Protein AF-A0AAE3X9B5-F1 (afdb_monomer_lite)

Foldseek 3Di:
DPPVLVVCCVVCVLVVLVCVLVVCVVVDDPDPDPLVVLVVVLSVLSVVLSVCPPHPLVVDLVSVVVSLCSQLVSVLVVVVVVVPPLSCLSNLQSLVVCLVPSVVVVPDDPVVSVVSVVVSVVVLCVVCVVVDPVCSVSNNPNVCVVVVVVVVVSCCSVVVVVVCVVPDDPPPPPDD

Secondary structure (DSSP, 8-state):
--HHHHHHHHHHHHHHHHHHHHHHHHHS----SHHHHHHHHHHHHHHHHHHTTTSTTTT-HHHHHHHHHHHHHHHHHHHHHT-SS-HHHHHHHHHHHHHHTGGGGGT--HHHHHHHHHHHHHHHHHHHHHH-GGGTTHHHHHHHHHHHHHHHHHHHHHHHHHHHHHHS-TTTTS--

Sequence (176 aa):
MPDSAIGVVKRYHGYVFAWATIYTFWFHPTVSTPGHLIGFIYMFLLLVQGSLFFTRAHLNRAWTTSLEVAVLVHGALVAYGQGKGLWPMFAFGFGAIFIATQMYGLGWPRWARWTAIAAFVALVTLVYSGRGWGKLNEVIRIPVIEYVLVFILAWLIAGGHWLWRRLRPAGAASAA

Structure (mmCIF, N/CA/C/O backbone):
data_AF-A0AAE3X9B5-F1
#
_entry.id   AF-A0AAE3X9B5-F1
#
loop_
_atom_site.group_PDB
_atom_site.id
_atom_site.type_symbol
_atom_site.label_atom_id
_atom_site.label_alt_id
_atom_site.label_comp_id
_atom_site.label_asym_id
_atom_site.label_entity_id
_atom_site.label_seq_id
_atom_site.pdbx_PDB_ins_code
_atom_site.Cartn_x
_atom_site.Cartn_y
_atom_site.Cartn_z
_atom_site.occupancy
_atom_site.B_iso_or_equiv
_atom_site.auth_seq_id
_atom_site.auth_comp_id
_atom_site.auth_asym_id
_atom_site.auth_atom_id
_atom_site.pdbx_PDB_model_num
ATOM 1 N N . MET A 1 1 ? -17.863 -15.486 9.512 1.00 53.50 1 MET A N 1
ATOM 2 C CA . MET A 1 1 ? -16.908 -15.956 10.544 1.00 53.50 1 MET A CA 1
ATOM 3 C C . MET A 1 1 ? -17.639 -16.003 11.874 1.00 53.50 1 MET A C 1
ATOM 5 O O . MET A 1 1 ? -18.481 -15.137 12.064 1.00 53.50 1 MET A O 1
ATOM 9 N N . PRO A 1 2 ? -17.367 -16.970 12.768 1.00 67.50 2 PRO A N 1
ATOM 10 C CA . PRO A 1 2 ? -17.961 -16.971 14.105 1.00 67.50 2 PRO A CA 1
ATOM 11 C C . PRO A 1 2 ? -17.607 -15.668 14.838 1.00 67.50 2 PRO A C 1
ATOM 13 O O . PRO A 1 2 ? -16.455 -15.238 14.749 1.00 67.50 2 PRO A O 1
ATOM 16 N N . ASP A 1 3 ? -18.544 -15.064 15.572 1.00 74.31 3 ASP A N 1
ATOM 17 C CA . ASP A 1 3 ? -18.351 -13.776 16.274 1.00 74.31 3 ASP A CA 1
ATOM 18 C C . ASP A 1 3 ? -17.107 -13.755 17.174 1.00 74.31 3 ASP A C 1
ATOM 20 O O . ASP A 1 3 ? -16.420 -12.742 17.316 1.00 74.31 3 ASP A O 1
ATOM 24 N N . SER A 1 4 ? -16.744 -14.920 17.708 1.00 77.31 4 SER A N 1
ATOM 25 C CA . SER A 1 4 ? -15.542 -15.122 18.508 1.00 77.31 4 SER A CA 1
ATOM 26 C C . SER A 1 4 ? -14.239 -14.896 17.731 1.00 77.31 4 SER A C 1
ATOM 28 O O . SER A 1 4 ? -13.302 -14.317 18.271 1.00 77.31 4 SER A O 1
ATOM 30 N N . ALA A 1 5 ? -14.163 -15.305 16.460 1.00 77.88 5 ALA A N 1
ATOM 31 C CA . ALA A 1 5 ? -12.974 -15.103 15.628 1.00 77.88 5 ALA A CA 1
ATOM 32 C C . ALA A 1 5 ? -12.787 -13.618 15.279 1.00 77.88 5 ALA A C 1
ATOM 34 O O . ALA A 1 5 ? -11.670 -13.105 15.318 1.00 77.88 5 ALA A O 1
ATOM 35 N N . ILE A 1 6 ? -13.888 -12.904 15.023 1.00 84.44 6 ILE A N 1
ATOM 36 C CA . ILE A 1 6 ? -13.873 -11.448 14.818 1.00 84.44 6 ILE A CA 1
ATOM 37 C C . ILE A 1 6 ? -13.398 -10.739 16.093 1.00 84.44 6 ILE A C 1
ATOM 39 O O . ILE A 1 6 ? -12.586 -9.817 16.017 1.00 84.44 6 ILE A O 1
ATOM 43 N N . GLY A 1 7 ? -13.859 -11.189 17.265 1.00 84.94 7 GLY A N 1
ATOM 44 C CA . GLY A 1 7 ? -13.401 -10.683 18.560 1.00 84.94 7 GLY A CA 1
ATOM 45 C C . GLY A 1 7 ? -11.892 -10.841 18.762 1.00 84.94 7 GLY A C 1
ATOM 46 O O . GLY A 1 7 ? -11.232 -9.890 19.181 1.00 84.94 7 GLY A O 1
ATOM 47 N N . VAL A 1 8 ? -11.328 -11.998 18.395 1.00 85.69 8 VAL A N 1
ATOM 48 C CA . VAL A 1 8 ? -9.874 -12.235 18.439 1.00 85.69 8 VAL A CA 1
ATOM 49 C C . VAL A 1 8 ? -9.139 -11.253 17.527 1.00 85.69 8 VAL A C 1
ATOM 51 O O . VAL A 1 8 ? -8.234 -10.566 17.988 1.00 85.69 8 VAL A O 1
ATOM 54 N N . VAL A 1 9 ? -9.548 -11.106 16.264 1.00 86.44 9 VAL A N 1
ATOM 55 C CA . VAL A 1 9 ? -8.882 -10.174 15.335 1.00 86.44 9 VAL A CA 1
ATOM 56 C C . VAL A 1 9 ? -8.930 -8.739 15.863 1.00 86.44 9 VAL A C 1
ATOM 58 O O . VAL A 1 9 ? -7.896 -8.080 15.961 1.00 86.44 9 VAL A O 1
ATOM 61 N N . LYS A 1 10 ? -10.105 -8.258 16.287 1.00 85.56 10 LYS A N 1
ATOM 62 C CA . LYS A 1 10 ? -10.250 -6.905 16.847 1.00 85.56 10 LYS A CA 1
ATOM 63 C C . LYS A 1 10 ? -9.359 -6.687 18.067 1.00 85.56 10 LYS A C 1
ATOM 65 O O . LYS A 1 10 ? -8.761 -5.624 18.184 1.00 85.56 10 LYS A O 1
ATOM 70 N N . ARG A 1 11 ? -9.236 -7.691 18.937 1.00 86.62 11 ARG A N 1
ATOM 71 C CA . ARG A 1 11 ? -8.430 -7.604 20.158 1.00 86.62 11 ARG A CA 1
ATOM 72 C C . ARG A 1 11 ? -6.928 -7.690 19.897 1.00 86.62 11 ARG A C 1
ATOM 74 O O . ARG A 1 11 ? -6.174 -7.023 20.595 1.00 86.62 11 ARG A O 1
ATOM 81 N N . TYR A 1 12 ? -6.499 -8.503 18.930 1.00 88.50 12 TYR A N 1
ATOM 82 C CA . TYR A 1 12 ? -5.089 -8.874 18.793 1.00 88.50 12 TYR A CA 1
ATOM 83 C C . TYR A 1 12 ? -4.355 -8.298 17.581 1.00 88.50 12 TYR A C 1
ATOM 85 O O . TYR A 1 12 ? -3.125 -8.275 17.607 1.00 88.50 12 TYR A O 1
ATOM 93 N N . HIS A 1 13 ? -5.049 -7.784 16.557 1.00 88.81 13 HIS A N 1
ATOM 94 C CA . HIS A 1 13 ? -4.382 -7.237 15.365 1.00 88.81 13 HIS A CA 1
ATOM 95 C C . HIS A 1 13 ? -3.358 -6.149 15.724 1.00 88.81 13 HIS A C 1
ATOM 97 O O . HIS A 1 13 ? -2.235 -6.182 15.229 1.00 88.81 13 HIS A O 1
ATOM 103 N N . GLY A 1 14 ? -3.709 -5.242 16.644 1.00 90.44 14 GLY A N 1
ATOM 104 C CA . GLY A 1 14 ? -2.828 -4.159 17.079 1.00 90.44 14 GLY A CA 1
ATOM 105 C C . GLY A 1 14 ? -1.505 -4.660 17.661 1.00 90.44 14 GLY A C 1
ATOM 106 O O . GLY A 1 14 ? -0.461 -4.114 17.328 1.00 90.44 14 GLY A O 1
ATOM 107 N N . TYR A 1 15 ? -1.518 -5.741 18.451 1.00 91.69 15 TYR A N 1
ATOM 108 C CA . TYR A 1 15 ? -0.289 -6.324 19.003 1.00 91.69 15 TYR A CA 1
ATOM 109 C C . TYR A 1 15 ? 0.596 -6.944 17.918 1.00 91.69 15 TYR A C 1
ATOM 111 O O . TYR A 1 15 ? 1.810 -6.763 17.951 1.00 91.69 15 TYR A O 1
ATOM 119 N N . VAL A 1 16 ? -0.002 -7.640 16.944 1.00 90.38 16 VAL A N 1
ATOM 120 C CA . VAL A 1 16 ? 0.739 -8.249 15.826 1.00 90.38 16 VAL A CA 1
ATOM 121 C C . VAL A 1 16 ? 1.406 -7.171 14.973 1.00 90.38 16 VAL A C 1
ATOM 123 O O . VAL A 1 16 ? 2.595 -7.274 14.681 1.00 90.38 16 VAL A O 1
ATOM 126 N N . PHE A 1 17 ? 0.671 -6.114 14.618 1.00 91.94 17 PHE A N 1
ATOM 127 C CA . PHE A 1 17 ? 1.225 -5.011 13.833 1.00 91.94 17 PHE A CA 1
ATOM 128 C C . PHE A 1 17 ? 2.258 -4.201 14.620 1.00 91.94 17 PHE A C 1
ATOM 130 O O . PHE A 1 17 ? 3.312 -3.899 14.074 1.00 91.94 17 PHE A O 1
ATOM 137 N N . ALA A 1 18 ? 2.025 -3.918 15.906 1.00 94.31 18 ALA A N 1
ATOM 138 C CA . ALA A 1 18 ? 3.005 -3.231 16.746 1.00 94.31 18 ALA A CA 1
ATOM 139 C C . ALA A 1 18 ? 4.318 -4.020 16.842 1.00 94.31 18 ALA A C 1
ATOM 141 O O . ALA A 1 18 ? 5.387 -3.451 16.632 1.00 94.31 18 ALA A O 1
ATOM 142 N N . TRP A 1 19 ? 4.246 -5.334 17.085 1.00 95.38 19 TRP A N 1
ATOM 143 C CA . TRP A 1 19 ? 5.423 -6.200 17.062 1.00 95.38 19 TRP A CA 1
ATOM 144 C C . TRP A 1 19 ? 6.126 -6.154 15.703 1.00 95.38 19 TRP A C 1
ATOM 146 O O . TRP A 1 19 ? 7.326 -5.900 15.663 1.00 95.38 19 TRP A O 1
ATOM 156 N N . ALA A 1 20 ? 5.398 -6.339 14.597 1.00 93.81 20 ALA A N 1
ATOM 157 C CA . ALA A 1 20 ? 5.986 -6.363 13.260 1.00 93.81 20 ALA A CA 1
ATOM 158 C C . ALA A 1 20 ? 6.679 -5.035 12.913 1.00 93.81 20 ALA A C 1
ATOM 160 O O . ALA A 1 20 ? 7.805 -5.038 12.414 1.00 93.81 20 ALA A O 1
ATOM 161 N N . THR A 1 21 ? 6.045 -3.898 13.211 1.00 95.19 21 THR A N 1
ATOM 162 C CA . THR A 1 21 ? 6.601 -2.567 12.941 1.00 95.19 21 THR A CA 1
ATOM 163 C C . THR A 1 21 ? 7.813 -2.272 13.827 1.00 95.19 21 THR A C 1
ATOM 165 O O . THR A 1 21 ? 8.837 -1.824 13.314 1.00 95.19 21 THR A O 1
ATOM 168 N N . ILE A 1 22 ? 7.749 -2.561 15.132 1.00 96.00 22 ILE A N 1
ATOM 169 C CA . ILE A 1 22 ? 8.874 -2.337 16.059 1.00 96.00 22 ILE A CA 1
ATOM 170 C C . ILE A 1 22 ? 10.045 -3.257 15.720 1.00 96.00 22 ILE A C 1
ATOM 172 O O . ILE A 1 22 ? 11.180 -2.794 15.641 1.00 96.00 22 ILE A O 1
ATOM 176 N N . TYR A 1 23 ? 9.778 -4.544 15.483 1.00 95.50 23 TYR A N 1
ATOM 177 C CA . TYR A 1 23 ? 10.801 -5.501 15.079 1.00 95.50 23 TYR A CA 1
ATOM 178 C C . TYR A 1 23 ? 11.463 -5.053 13.779 1.00 95.50 23 TYR A C 1
ATOM 180 O O . TYR A 1 23 ? 12.688 -5.028 13.710 1.00 95.50 23 TYR A O 1
ATOM 188 N N . THR A 1 24 ? 10.667 -4.614 12.796 1.00 93.88 24 THR A N 1
ATOM 189 C CA . THR A 1 24 ? 11.187 -4.079 11.533 1.00 93.88 24 THR A CA 1
ATOM 190 C C . THR A 1 24 ? 12.089 -2.885 11.750 1.00 93.88 24 THR A C 1
ATOM 192 O O . THR A 1 24 ? 13.208 -2.887 11.259 1.00 93.88 24 THR A O 1
ATOM 195 N N . PHE A 1 25 ? 11.655 -1.905 12.536 1.00 93.50 25 PHE A N 1
ATOM 196 C CA . PHE A 1 25 ? 12.484 -0.752 12.861 1.00 93.50 25 PHE A CA 1
ATOM 197 C C . PHE A 1 25 ? 13.800 -1.152 13.550 1.00 93.50 25 PHE A C 1
ATOM 199 O O . PHE A 1 25 ? 14.853 -0.636 13.191 1.00 93.50 25 PHE A O 1
ATOM 206 N N . TRP A 1 26 ? 13.749 -2.087 14.503 1.00 93.44 26 TRP A N 1
ATOM 207 C CA . TRP A 1 26 ? 14.923 -2.539 15.251 1.00 93.44 26 TRP A CA 1
ATOM 208 C C . TRP A 1 26 ? 15.916 -3.342 14.400 1.00 93.44 26 TRP A C 1
ATOM 210 O O . TRP A 1 26 ? 17.120 -3.135 14.526 1.00 93.44 26 TRP A O 1
ATOM 220 N N . PHE A 1 27 ? 15.441 -4.257 13.544 1.00 89.69 27 PHE A N 1
ATOM 221 C CA . PHE A 1 27 ? 16.336 -5.106 12.748 1.00 89.69 27 PHE A CA 1
ATOM 222 C C . PHE A 1 27 ? 16.910 -4.377 11.525 1.00 89.69 27 PHE A C 1
ATOM 224 O O . PHE A 1 27 ? 17.925 -4.815 10.978 1.00 89.69 27 PHE A O 1
ATOM 231 N N . HIS A 1 28 ? 16.258 -3.309 11.048 1.00 88.31 28 HIS A N 1
ATOM 232 C CA . HIS A 1 28 ? 16.641 -2.679 9.790 1.00 88.31 28 HIS A CA 1
ATOM 233 C C . HIS A 1 28 ? 17.926 -1.851 9.936 1.00 88.31 28 HIS A C 1
ATOM 235 O O . HIS A 1 28 ? 17.990 -0.953 10.779 1.00 88.31 28 HIS A O 1
ATOM 241 N N . PRO A 1 29 ? 18.949 -2.086 9.097 1.00 85.81 29 PRO A N 1
ATOM 242 C CA . PRO A 1 29 ? 20.197 -1.346 9.194 1.00 85.81 29 PRO A CA 1
ATOM 243 C C . PRO A 1 29 ? 19.998 0.124 8.794 1.00 85.81 29 PRO A C 1
ATOM 245 O O . PRO A 1 29 ? 19.372 0.446 7.782 1.00 85.81 29 PRO A O 1
ATOM 248 N N . THR A 1 30 ? 20.579 1.040 9.567 1.00 87.56 30 THR A N 1
ATOM 249 C CA . THR A 1 30 ? 20.532 2.488 9.316 1.00 87.56 30 THR A CA 1
ATOM 250 C C . THR A 1 30 ? 21.594 2.903 8.293 1.00 87.56 30 THR A C 1
ATOM 252 O O . THR A 1 30 ? 22.592 3.538 8.634 1.00 87.56 30 THR A O 1
ATOM 255 N N . VAL A 1 31 ? 21.404 2.518 7.027 1.00 86.94 31 VAL A N 1
ATOM 256 C CA . VAL A 1 31 ? 22.304 2.892 5.921 1.00 86.94 31 VAL A CA 1
ATOM 257 C C . VAL A 1 31 ? 21.767 4.127 5.199 1.00 86.94 31 VAL A C 1
ATOM 259 O O . VAL A 1 31 ? 20.590 4.189 4.851 1.00 86.94 31 VAL A O 1
ATOM 262 N N . SER A 1 32 ? 22.630 5.107 4.920 1.00 87.12 32 SER A N 1
ATOM 263 C CA . SER A 1 32 ? 22.248 6.352 4.237 1.00 87.12 32 SER A CA 1
ATOM 264 C C . SER A 1 32 ? 22.097 6.155 2.721 1.00 87.12 32 SER A C 1
ATOM 266 O O . SER A 1 32 ? 22.947 6.548 1.927 1.00 87.12 32 SER A O 1
ATOM 268 N N . THR A 1 33 ? 21.009 5.502 2.303 1.00 88.06 33 THR A N 1
ATOM 269 C CA . THR A 1 33 ? 20.593 5.430 0.890 1.00 88.06 33 THR A CA 1
ATOM 270 C C . THR A 1 33 ? 19.185 6.007 0.725 1.00 88.06 33 THR A C 1
ATOM 272 O O . THR A 1 33 ? 18.396 5.937 1.670 1.00 88.06 33 THR A O 1
ATOM 275 N N . PRO A 1 34 ? 18.805 6.506 -0.467 1.00 86.44 34 PRO A N 1
ATOM 276 C CA . PRO A 1 34 ? 17.459 7.039 -0.696 1.00 86.44 34 PRO A CA 1
ATOM 277 C C . PRO A 1 34 ? 16.333 6.043 -0.369 1.00 86.44 34 PRO A C 1
ATOM 279 O O . PRO A 1 34 ? 15.324 6.418 0.224 1.00 86.44 34 PRO A O 1
ATOM 282 N N . GLY A 1 35 ? 16.524 4.759 -0.699 1.00 86.50 35 GLY A N 1
ATOM 283 C CA . GLY A 1 35 ? 15.551 3.705 -0.398 1.00 86.50 35 GLY A CA 1
ATOM 284 C C . GLY A 1 35 ? 15.376 3.467 1.104 1.00 86.50 35 GLY A C 1
ATOM 285 O O . GLY A 1 35 ? 14.245 3.341 1.571 1.00 86.50 35 GLY A O 1
ATOM 286 N N . HIS A 1 36 ? 16.477 3.477 1.865 1.00 89.56 36 HIS A N 1
ATOM 287 C CA . HIS A 1 36 ? 16.425 3.367 3.324 1.00 89.56 36 HIS A CA 1
ATOM 288 C C . HIS A 1 36 ? 15.802 4.619 3.949 1.00 89.56 36 HIS A C 1
ATOM 290 O O . HIS A 1 36 ? 14.948 4.480 4.813 1.00 89.56 36 HIS A O 1
ATOM 296 N N . LEU A 1 37 ? 16.135 5.829 3.482 1.00 91.06 37 LEU A N 1
ATOM 297 C CA . LEU A 1 37 ? 15.545 7.071 3.995 1.00 91.06 37 LEU A CA 1
ATOM 298 C C . LEU A 1 37 ? 14.014 7.078 3.855 1.00 91.06 37 LEU A C 1
ATOM 300 O O . LEU A 1 37 ? 13.305 7.322 4.829 1.00 91.06 37 LEU A O 1
ATOM 304 N N . ILE A 1 38 ? 13.499 6.755 2.664 1.00 91.50 38 ILE A N 1
ATOM 305 C CA . ILE A 1 38 ? 12.050 6.653 2.428 1.00 91.50 38 ILE A CA 1
ATOM 306 C C . ILE A 1 38 ? 11.444 5.508 3.248 1.00 91.50 38 ILE A C 1
ATOM 308 O O . ILE A 1 38 ? 10.338 5.647 3.764 1.00 91.50 38 ILE A O 1
ATOM 312 N N . GLY A 1 39 ? 12.178 4.405 3.416 1.00 92.62 39 GLY A N 1
ATOM 313 C CA . GLY A 1 39 ? 11.786 3.302 4.294 1.00 92.62 39 GLY A CA 1
ATOM 314 C C . GLY A 1 39 ? 11.617 3.738 5.743 1.00 92.62 39 GLY A C 1
ATOM 315 O O . GLY A 1 39 ? 10.581 3.471 6.336 1.00 92.62 39 GLY A O 1
ATOM 316 N N . PHE A 1 40 ? 12.577 4.479 6.297 1.00 93.38 40 PHE A N 1
ATOM 317 C CA . PHE A 1 40 ? 12.486 5.022 7.650 1.00 93.38 40 PHE A CA 1
ATOM 318 C C . PHE A 1 40 ? 11.316 5.994 7.793 1.00 93.38 40 PHE A C 1
ATOM 320 O O . PHE A 1 40 ? 10.557 5.877 8.750 1.00 93.38 40 PHE A O 1
ATOM 327 N N . ILE A 1 41 ? 11.107 6.891 6.823 1.00 93.62 41 ILE A N 1
ATOM 328 C CA . ILE A 1 41 ? 9.923 7.763 6.807 1.00 93.62 41 ILE A CA 1
ATOM 329 C C . ILE A 1 41 ? 8.644 6.916 6.852 1.00 93.62 41 ILE A C 1
ATOM 331 O O . ILE A 1 41 ? 7.791 7.151 7.705 1.00 93.62 41 ILE A O 1
ATOM 335 N N . TYR A 1 42 ? 8.526 5.895 6.001 1.00 94.88 42 TYR A N 1
ATOM 336 C CA . TYR A 1 42 ? 7.375 4.992 5.997 1.00 94.88 42 TYR A CA 1
ATOM 337 C C . TYR A 1 42 ? 7.198 4.257 7.337 1.00 94.88 42 TYR A C 1
ATOM 339 O O . TYR A 1 42 ? 6.088 4.203 7.863 1.00 94.88 42 TYR A O 1
ATOM 347 N N . MET A 1 43 ? 8.284 3.777 7.945 1.00 95.31 43 MET A N 1
ATOM 348 C CA . MET A 1 43 ? 8.259 3.146 9.266 1.00 95.31 43 MET A CA 1
ATOM 349 C C . MET A 1 43 ? 7.758 4.097 10.355 1.00 95.31 43 MET A C 1
ATOM 351 O O . MET A 1 43 ? 6.927 3.699 11.170 1.00 95.31 43 MET A O 1
ATOM 355 N N . PHE A 1 44 ? 8.191 5.361 10.359 1.00 95.31 44 PHE A N 1
ATOM 356 C CA . PHE A 1 44 ? 7.676 6.357 11.301 1.00 95.31 44 PHE A CA 1
ATOM 357 C C . PHE A 1 44 ? 6.193 6.652 11.070 1.00 95.31 44 PHE A C 1
ATOM 359 O O . PHE A 1 44 ? 5.441 6.747 12.037 1.00 95.31 44 PHE A O 1
ATOM 366 N N . LEU A 1 45 ? 5.741 6.728 9.816 1.00 96.50 45 LEU A N 1
ATOM 367 C CA . LEU A 1 45 ? 4.319 6.890 9.504 1.00 96.50 45 LEU A CA 1
ATOM 368 C C . LEU A 1 45 ? 3.484 5.691 9.993 1.00 96.50 45 LEU A C 1
ATOM 370 O O . LEU A 1 45 ? 2.393 5.886 10.526 1.00 96.50 45 LEU A O 1
ATOM 374 N N . LEU A 1 46 ? 4.003 4.461 9.889 1.00 96.50 46 LEU A N 1
ATOM 375 C CA . LEU A 1 46 ? 3.361 3.266 10.451 1.00 96.50 46 LEU A CA 1
ATOM 376 C C . LEU A 1 46 ? 3.344 3.270 11.985 1.00 96.50 46 LEU A C 1
ATOM 378 O O . LEU A 1 46 ? 2.335 2.898 12.580 1.00 96.50 46 LEU A O 1
ATOM 382 N N . LEU A 1 47 ? 4.419 3.724 12.637 1.00 96.69 47 LEU A N 1
ATOM 383 C CA . LEU A 1 47 ? 4.451 3.901 14.093 1.00 96.69 47 LEU A CA 1
ATOM 384 C C . LEU A 1 47 ? 3.435 4.957 14.550 1.00 96.69 47 LEU A C 1
ATOM 386 O O . LEU A 1 47 ? 2.740 4.743 15.541 1.00 96.69 47 LEU A O 1
ATOM 390 N N . VAL A 1 48 ? 3.288 6.053 13.799 1.00 96.50 48 VAL A N 1
ATOM 391 C CA . VAL A 1 48 ? 2.235 7.057 14.021 1.00 96.50 48 VAL A CA 1
ATOM 392 C C . VAL A 1 48 ? 0.853 6.436 13.829 1.00 96.50 48 VAL A C 1
ATOM 394 O O . VAL A 1 48 ? -0.019 6.605 14.674 1.00 96.50 48 VAL A O 1
ATOM 397 N N . GLN A 1 49 ? 0.633 5.650 12.775 1.00 96.38 49 GLN A N 1
ATOM 398 C CA . GLN A 1 49 ? -0.640 4.949 12.598 1.00 96.38 49 GLN A CA 1
ATOM 399 C C . GLN A 1 49 ? -0.943 4.000 13.763 1.00 96.38 49 GLN A C 1
ATOM 401 O O . GLN A 1 49 ? -2.087 3.921 14.217 1.00 96.38 49 GLN A O 1
ATOM 406 N N . GLY A 1 50 ? 0.085 3.314 14.265 1.00 94.50 50 GLY A N 1
ATOM 407 C CA . GLY A 1 50 ? 0.007 2.461 15.441 1.00 94.50 50 GLY A CA 1
ATOM 408 C C . GLY A 1 50 ? -0.308 3.228 16.724 1.00 94.50 50 GLY A C 1
ATOM 409 O O . GLY A 1 50 ? -1.072 2.710 17.528 1.00 94.50 50 GLY A O 1
ATOM 410 N N . SER A 1 51 ? 0.206 4.451 16.909 1.00 94.69 51 SER A N 1
ATOM 411 C CA . SER A 1 51 ? -0.046 5.288 18.097 1.00 94.69 51 SER A CA 1
ATOM 412 C C . SER A 1 51 ? -1.388 6.023 18.058 1.00 94.69 51 SER A C 1
ATOM 414 O O . SER A 1 51 ? -1.936 6.368 19.102 1.00 94.69 51 SER A O 1
ATOM 416 N N . LEU A 1 52 ? -1.961 6.204 16.867 1.00 94.81 52 LEU A N 1
ATOM 417 C CA . LEU A 1 52 ? -3.278 6.806 16.657 1.00 94.81 52 LEU A CA 1
ATOM 418 C C . LEU A 1 52 ? -4.446 5.836 16.902 1.00 94.81 52 LEU A C 1
ATOM 420 O O . LEU A 1 52 ? -5.598 6.208 16.662 1.00 94.81 52 LEU A O 1
ATOM 424 N N . PHE A 1 53 ? -4.193 4.606 17.355 1.00 90.00 53 PHE A N 1
ATOM 425 C CA . PHE A 1 53 ? -5.238 3.624 17.646 1.00 90.00 53 PHE A CA 1
ATOM 426 C C . PHE A 1 53 ? -6.357 4.210 18.534 1.00 90.00 53 PHE A C 1
ATOM 428 O O . PHE A 1 53 ? -6.125 5.045 19.403 1.00 90.00 53 PHE A O 1
ATOM 435 N N . PHE A 1 54 ? -7.603 3.812 18.258 1.00 90.00 54 PHE A N 1
ATOM 436 C CA . PHE A 1 54 ? -8.833 4.366 18.859 1.00 90.00 54 PHE A CA 1
ATOM 437 C C . PHE A 1 54 ? -9.146 5.844 18.562 1.00 90.00 54 PHE A C 1
ATOM 439 O O . PHE A 1 54 ? -10.120 6.379 19.092 1.00 90.00 54 PHE A O 1
ATOM 446 N N . THR A 1 55 ? -8.412 6.501 17.662 1.00 95.12 55 THR A N 1
ATOM 447 C CA . THR A 1 55 ? -8.765 7.842 17.172 1.00 95.12 55 THR A CA 1
ATOM 448 C C . THR A 1 55 ? -9.470 7.787 15.814 1.00 95.12 55 THR A C 1
ATOM 450 O O . THR A 1 55 ? -9.370 6.816 15.062 1.00 95.12 55 THR A O 1
ATOM 453 N N . ARG A 1 56 ? -10.151 8.879 15.441 1.00 94.31 56 ARG A N 1
ATOM 454 C CA . ARG A 1 56 ? -10.715 9.041 14.087 1.00 94.31 56 ARG A CA 1
ATOM 455 C C . ARG A 1 56 ? -9.635 9.097 13.003 1.00 94.31 56 ARG A C 1
ATOM 457 O O . ARG A 1 56 ? -9.917 8.745 11.862 1.00 94.31 56 ARG A O 1
ATOM 464 N N . ALA A 1 57 ? -8.421 9.533 13.351 1.00 93.62 57 ALA A N 1
ATOM 465 C CA . ALA A 1 57 ? -7.305 9.604 12.415 1.00 93.62 57 ALA A CA 1
ATOM 466 C C . ALA A 1 57 ? -6.874 8.204 11.950 1.00 93.62 57 ALA A C 1
ATOM 468 O O . ALA A 1 57 ? -6.638 8.011 10.762 1.00 93.62 57 ALA A O 1
ATOM 469 N N . HIS A 1 58 ? -6.898 7.205 12.838 1.00 94.88 58 HIS A N 1
ATOM 470 C CA . HIS A 1 58 ? -6.551 5.819 12.500 1.00 94.88 58 HIS A CA 1
ATOM 471 C C . HIS A 1 58 ? -7.472 5.183 11.451 1.00 94.88 58 HIS A C 1
ATOM 473 O O . HIS A 1 58 ? -7.053 4.293 10.716 1.00 94.88 58 HIS A O 1
ATOM 479 N N . LEU A 1 59 ? -8.716 5.660 11.362 1.00 92.75 59 LEU A N 1
ATOM 480 C CA . LEU A 1 59 ? -9.723 5.207 10.398 1.00 92.75 59 LEU A CA 1
ATOM 481 C C . LEU A 1 59 ? -9.877 6.163 9.205 1.00 92.75 59 LEU A C 1
ATOM 483 O O . LEU A 1 59 ? -10.756 5.975 8.362 1.00 92.75 59 LEU A O 1
ATOM 487 N N . ASN A 1 60 ? -9.077 7.229 9.139 1.00 94.56 60 ASN A N 1
ATOM 488 C CA . ASN A 1 60 ? -9.185 8.201 8.066 1.00 94.56 60 ASN A CA 1
ATOM 489 C C . ASN A 1 60 ? -8.696 7.580 6.751 1.00 94.56 60 ASN A C 1
ATOM 491 O O . ASN A 1 60 ? -7.510 7.324 6.587 1.00 94.56 60 ASN A O 1
ATOM 495 N N . ARG A 1 61 ? -9.610 7.408 5.790 1.00 92.88 61 ARG A N 1
ATOM 496 C CA . ARG A 1 61 ? -9.320 6.790 4.484 1.00 92.88 61 ARG A CA 1
ATOM 497 C C . ARG A 1 61 ? -8.167 7.429 3.708 1.00 92.88 61 ARG A C 1
ATOM 499 O O . ARG A 1 61 ? -7.428 6.721 3.044 1.00 92.88 61 ARG A O 1
ATOM 506 N N . ALA A 1 62 ? -8.009 8.753 3.761 1.00 92.31 62 ALA A N 1
ATOM 507 C CA . ALA A 1 62 ? -6.935 9.417 3.026 1.00 92.31 62 ALA A CA 1
ATOM 508 C C . ALA A 1 62 ? -5.579 9.104 3.669 1.00 92.31 62 ALA A C 1
ATOM 510 O O . ALA A 1 62 ? -4.611 8.815 2.969 1.00 92.31 62 ALA A O 1
ATOM 511 N N . TRP A 1 63 ? -5.532 9.102 5.002 1.00 94.56 63 TRP A N 1
ATOM 512 C CA . TRP A 1 63 ? -4.361 8.701 5.772 1.00 94.56 63 TRP A CA 1
ATOM 513 C C . TRP A 1 63 ? -4.015 7.224 5.562 1.00 94.56 63 TRP A C 1
ATOM 515 O O . TRP A 1 63 ? -2.901 6.922 5.142 1.00 94.56 63 TRP A O 1
ATOM 525 N N . THR A 1 64 ? -4.967 6.307 5.762 1.00 94.38 64 THR A N 1
ATOM 526 C CA . THR A 1 64 ? -4.722 4.866 5.602 1.00 94.38 64 THR A CA 1
ATOM 527 C C . THR A 1 64 ? -4.297 4.530 4.180 1.00 94.38 64 THR A C 1
ATOM 529 O O . THR A 1 64 ? -3.311 3.825 4.001 1.00 94.38 64 THR A O 1
ATOM 532 N N . THR A 1 65 ? -4.945 5.106 3.164 1.00 93.69 65 THR A N 1
ATOM 533 C CA . THR A 1 65 ? -4.541 4.867 1.776 1.00 93.69 65 THR A CA 1
ATOM 534 C C . THR A 1 65 ? -3.179 5.468 1.441 1.00 93.69 65 THR A C 1
ATOM 536 O O . THR A 1 65 ? -2.431 4.888 0.659 1.00 93.69 65 THR A O 1
ATOM 539 N N . SER A 1 66 ? -2.796 6.589 2.057 1.00 93.75 66 SER A N 1
ATOM 540 C CA . SER A 1 66 ? -1.439 7.122 1.885 1.00 93.75 66 SER A CA 1
ATOM 541 C C . SER A 1 66 ? -0.383 6.136 2.396 1.00 93.75 66 SER A C 1
ATOM 543 O O . SER A 1 66 ? 0.624 5.925 1.723 1.00 93.75 66 SER A O 1
ATOM 545 N N . LEU A 1 67 ? -0.628 5.481 3.536 1.00 94.94 67 LEU A N 1
ATOM 546 C CA . LEU A 1 67 ? 0.251 4.429 4.064 1.00 94.94 67 LEU A CA 1
ATOM 547 C C . LEU A 1 67 ? 0.268 3.197 3.152 1.00 94.94 67 LEU A C 1
ATOM 549 O O . LEU A 1 67 ? 1.334 2.677 2.834 1.00 94.94 67 LEU A O 1
ATOM 553 N N . GLU A 1 68 ? -0.907 2.766 2.695 1.00 93.94 68 GLU A N 1
ATOM 554 C CA . GLU A 1 68 ? -1.069 1.631 1.782 1.00 93.94 68 GLU A CA 1
ATOM 555 C C . GLU A 1 68 ? -0.341 1.831 0.447 1.00 93.94 68 GLU A C 1
ATOM 557 O O . GLU A 1 68 ? 0.178 0.872 -0.113 1.00 93.94 68 GLU A O 1
ATOM 562 N N . VAL A 1 69 ? -0.275 3.063 -0.065 1.00 93.62 69 VAL A N 1
ATOM 563 C CA . VAL A 1 69 ? 0.430 3.387 -1.315 1.00 93.62 69 VAL A CA 1
ATOM 564 C C . VAL A 1 69 ? 1.921 3.654 -1.076 1.00 93.62 69 VAL A C 1
ATOM 566 O O . VAL A 1 69 ? 2.742 3.374 -1.950 1.00 93.62 69 VAL A O 1
ATOM 569 N N . ALA A 1 70 ? 2.319 4.139 0.104 1.00 95.00 70 ALA A N 1
ATOM 570 C CA . ALA A 1 70 ? 3.723 4.416 0.417 1.00 95.00 70 ALA A CA 1
ATOM 571 C C . ALA A 1 70 ? 4.619 3.168 0.309 1.00 95.00 70 ALA A C 1
ATOM 573 O O . ALA A 1 70 ? 5.760 3.275 -0.150 1.00 95.00 70 ALA A O 1
ATOM 574 N N . VAL A 1 71 ? 4.103 1.977 0.644 1.00 93.44 71 VAL A N 1
ATOM 575 C CA . VAL A 1 71 ? 4.849 0.712 0.501 1.00 93.44 71 VAL A CA 1
ATOM 576 C C . VAL A 1 71 ? 5.203 0.397 -0.955 1.00 93.44 71 VAL A C 1
ATOM 578 O O . VAL A 1 71 ? 6.291 -0.115 -1.218 1.00 93.44 71 VAL A O 1
ATOM 581 N N . LEU A 1 72 ? 4.336 0.761 -1.909 1.00 94.25 72 LEU A N 1
ATOM 582 C CA . LEU A 1 72 ? 4.596 0.611 -3.342 1.00 94.25 72 LEU A CA 1
ATOM 583 C C . LEU A 1 72 ? 5.827 1.429 -3.727 1.00 94.25 72 LEU A C 1
ATOM 585 O O . LEU A 1 72 ? 6.763 0.897 -4.323 1.00 94.25 72 LEU A O 1
ATOM 589 N N . VAL A 1 73 ? 5.840 2.709 -3.344 1.00 93.12 73 VAL A N 1
ATOM 590 C CA . VAL A 1 73 ? 6.935 3.639 -3.648 1.00 93.12 73 VAL A CA 1
ATOM 591 C C . VAL A 1 73 ? 8.234 3.164 -3.003 1.00 93.12 73 VAL A C 1
ATOM 593 O O . VAL A 1 73 ? 9.249 3.029 -3.686 1.00 93.12 73 VAL A O 1
ATOM 596 N N . HIS A 1 74 ? 8.203 2.854 -1.706 1.00 94.12 74 HIS A N 1
ATOM 597 C CA . HIS A 1 74 ? 9.373 2.374 -0.977 1.00 94.12 74 HIS A CA 1
ATOM 598 C C . HIS A 1 74 ? 9.932 1.071 -1.574 1.00 94.12 74 HIS A C 1
ATOM 600 O O . HIS A 1 74 ? 11.113 1.011 -1.927 1.00 94.12 74 HIS A O 1
ATOM 606 N N .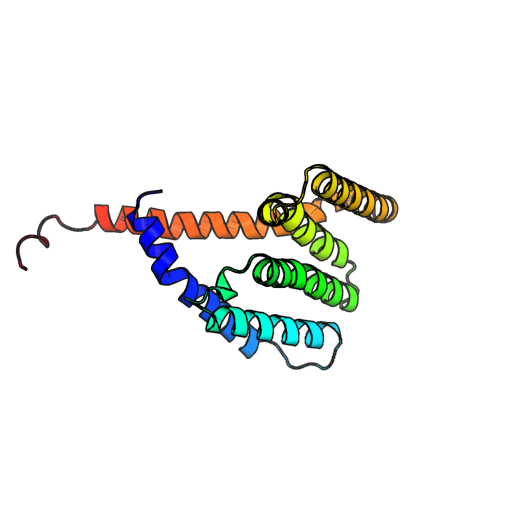 GLY A 1 75 ? 9.087 0.048 -1.740 1.00 93.00 75 GLY A N 1
ATOM 607 C CA . GLY A 1 75 ? 9.497 -1.264 -2.242 1.00 93.00 75 GLY A CA 1
ATOM 608 C C . GLY A 1 75 ? 10.056 -1.201 -3.663 1.00 93.00 75 GLY A C 1
ATOM 609 O O . GLY A 1 75 ? 11.092 -1.804 -3.949 1.00 93.00 75 GLY A O 1
ATOM 610 N N . ALA A 1 76 ? 9.425 -0.420 -4.545 1.00 94.88 76 ALA A N 1
ATOM 611 C CA . ALA A 1 76 ? 9.907 -0.221 -5.908 1.00 94.88 76 ALA A CA 1
ATOM 612 C C . ALA A 1 76 ? 11.276 0.478 -5.942 1.00 94.88 76 ALA A C 1
ATOM 614 O O . ALA A 1 76 ? 12.166 0.029 -6.664 1.00 94.88 76 ALA A O 1
ATOM 615 N N . LEU A 1 77 ? 11.475 1.531 -5.140 1.00 93.75 77 LEU A N 1
ATOM 616 C CA . LEU A 1 77 ? 12.738 2.275 -5.093 1.00 93.75 77 LEU A CA 1
ATOM 617 C C . LEU A 1 77 ? 13.891 1.444 -4.527 1.00 93.75 77 LEU A C 1
ATOM 619 O O . LEU A 1 77 ? 14.988 1.467 -5.084 1.00 93.75 77 LEU A O 1
ATOM 623 N N . VAL A 1 78 ? 13.654 0.674 -3.460 1.00 93.06 78 VAL A N 1
ATOM 624 C CA . VAL A 1 78 ? 14.670 -0.241 -2.916 1.00 93.06 78 VAL A CA 1
ATOM 625 C C . VAL A 1 78 ? 15.040 -1.300 -3.952 1.00 93.06 78 VAL A C 1
ATOM 627 O O . VAL A 1 78 ? 16.221 -1.506 -4.227 1.00 93.06 78 VAL A O 1
ATOM 630 N N . ALA A 1 79 ? 14.050 -1.935 -4.584 1.00 94.50 79 ALA A N 1
ATOM 631 C CA . ALA A 1 79 ? 14.293 -2.957 -5.599 1.00 94.50 79 ALA A CA 1
ATOM 632 C C . ALA A 1 79 ? 14.980 -2.404 -6.859 1.00 94.50 79 ALA A C 1
ATOM 634 O O . ALA A 1 79 ? 15.753 -3.117 -7.504 1.00 94.50 79 ALA A O 1
ATOM 635 N N . TYR A 1 80 ? 14.722 -1.140 -7.204 1.00 94.44 80 TYR A N 1
ATOM 636 C CA . TYR A 1 80 ? 15.437 -0.432 -8.260 1.00 94.44 80 TYR A CA 1
ATOM 637 C C . TYR A 1 80 ? 16.904 -0.208 -7.874 1.00 94.44 80 TYR A C 1
ATOM 639 O O . TYR A 1 80 ? 17.797 -0.611 -8.618 1.00 94.44 80 TYR A O 1
ATOM 647 N N . GLY A 1 81 ? 17.162 0.338 -6.681 1.00 91.62 81 GLY A N 1
ATOM 648 C CA . GLY A 1 81 ? 18.517 0.581 -6.175 1.00 91.62 81 GLY A CA 1
ATOM 649 C C . GLY A 1 81 ? 19.358 -0.690 -6.006 1.00 91.62 81 GLY A C 1
ATOM 650 O O . GLY A 1 81 ? 20.577 -0.639 -6.122 1.00 91.62 81 GLY A O 1
ATOM 651 N N . GLN A 1 82 ? 18.724 -1.848 -5.798 1.00 91.50 82 GLN A N 1
ATOM 652 C CA . GLN A 1 82 ? 19.406 -3.147 -5.758 1.00 91.50 82 GLN A CA 1
ATOM 653 C C . GLN A 1 82 ? 19.914 -3.631 -7.128 1.00 91.50 82 GLN A C 1
ATOM 655 O O . GLN A 1 82 ? 20.655 -4.610 -7.178 1.00 91.50 82 GLN A O 1
ATOM 660 N N . GLY A 1 83 ? 19.482 -3.030 -8.242 1.00 92.88 83 GLY A N 1
ATOM 661 C CA . GLY A 1 83 ? 19.978 -3.357 -9.586 1.00 92.88 83 GLY A CA 1
ATOM 662 C C . GLY A 1 83 ? 19.587 -4.742 -10.123 1.00 92.88 83 GLY A C 1
ATOM 663 O O . GLY A 1 83 ? 19.947 -5.092 -11.241 1.00 92.88 83 GLY A O 1
ATOM 664 N N . LYS A 1 84 ? 18.800 -5.535 -9.382 1.00 94.00 84 LYS A N 1
ATOM 665 C CA . LYS A 1 84 ? 18.363 -6.889 -9.790 1.00 94.00 84 LYS A CA 1
ATOM 666 C C . LYS A 1 84 ? 17.178 -6.890 -10.762 1.00 94.00 84 LYS A C 1
ATOM 668 O O . LYS A 1 84 ? 16.639 -7.942 -11.094 1.00 94.00 84 LYS A O 1
ATOM 673 N N . GLY A 1 85 ? 16.714 -5.708 -11.174 1.00 94.12 85 GLY A N 1
ATOM 674 C CA . GLY A 1 85 ? 15.570 -5.560 -12.070 1.00 94.12 85 GLY A CA 1
ATOM 675 C C . GLY A 1 85 ? 14.259 -6.103 -11.493 1.00 94.12 85 GLY A C 1
ATOM 676 O O . GLY A 1 85 ? 13.411 -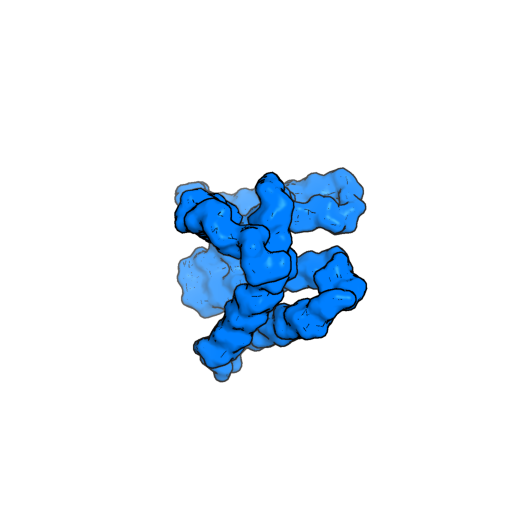6.533 -12.269 1.00 94.12 85 GLY A O 1
ATOM 677 N N . LEU A 1 86 ? 14.098 -6.119 -10.164 1.00 95.56 86 LEU A N 1
ATOM 678 C CA . LEU A 1 86 ? 12.899 -6.616 -9.467 1.00 95.56 86 LEU A CA 1
ATOM 679 C C . LEU A 1 86 ? 11.868 -5.521 -9.171 1.00 95.56 86 LEU A C 1
ATOM 681 O O . LEU A 1 86 ? 10.772 -5.823 -8.710 1.00 95.56 86 LEU A O 1
ATOM 685 N N . TRP A 1 87 ? 12.186 -4.256 -9.449 1.00 96.56 87 TRP A N 1
ATOM 686 C CA . TRP A 1 87 ? 11.277 -3.138 -9.206 1.00 96.56 87 TRP A CA 1
ATOM 687 C C . TRP A 1 87 ? 9.875 -3.306 -9.834 1.00 96.56 87 TRP A C 1
ATOM 689 O O . TRP A 1 87 ? 8.924 -2.912 -9.159 1.00 96.56 87 TRP A O 1
ATOM 699 N N . PRO A 1 88 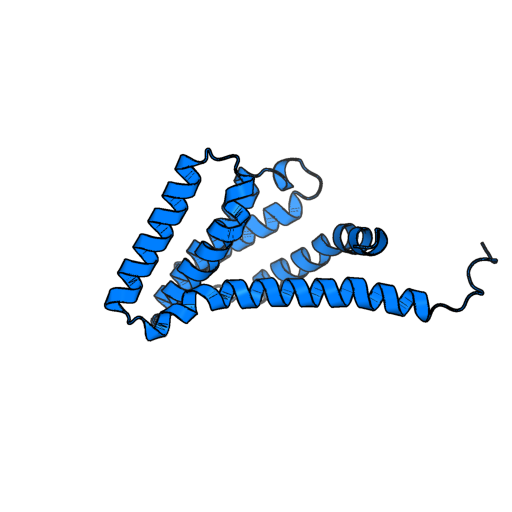? 9.676 -3.938 -11.022 1.00 97.12 88 PRO A N 1
ATOM 700 C CA . PRO A 1 88 ? 8.333 -4.129 -11.574 1.00 97.12 88 PRO A CA 1
ATOM 701 C C . PRO A 1 88 ? 7.479 -5.066 -10.717 1.00 97.12 88 PRO A C 1
ATOM 703 O O . PRO A 1 88 ? 6.276 -4.853 -10.601 1.00 97.12 88 PRO A O 1
ATOM 706 N N . MET A 1 89 ? 8.094 -6.071 -10.080 1.00 97.12 89 MET A N 1
ATOM 707 C CA . MET A 1 89 ? 7.407 -6.980 -9.159 1.00 97.12 89 MET A CA 1
ATOM 708 C C . MET A 1 89 ? 6.834 -6.210 -7.967 1.00 97.12 89 MET A C 1
ATOM 710 O O . MET A 1 89 ? 5.678 -6.408 -7.614 1.00 97.12 89 MET A O 1
ATOM 714 N N . PHE A 1 90 ? 7.618 -5.302 -7.376 1.00 97.00 90 PHE A N 1
ATOM 715 C CA . PHE A 1 90 ? 7.181 -4.483 -6.243 1.00 97.00 90 PHE A CA 1
ATOM 716 C C . PHE A 1 90 ? 6.173 -3.408 -6.650 1.00 97.00 90 PHE A C 1
ATOM 718 O O . PHE A 1 90 ?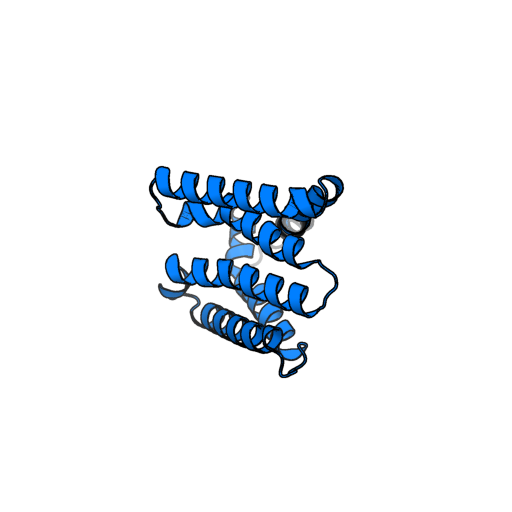 5.101 -3.321 -6.054 1.00 97.00 90 PHE A O 1
ATOM 725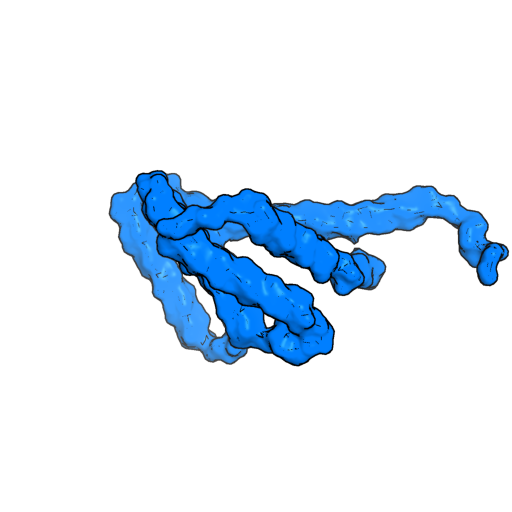 N N . ALA A 1 91 ? 6.470 -2.638 -7.700 1.00 97.19 91 ALA A N 1
ATOM 726 C CA . ALA A 1 91 ? 5.596 -1.570 -8.172 1.00 97.19 91 ALA A CA 1
ATOM 727 C C . ALA A 1 91 ? 4.230 -2.104 -8.629 1.00 97.19 91 ALA A C 1
ATOM 729 O O . ALA A 1 91 ? 3.191 -1.650 -8.152 1.00 97.19 91 ALA A O 1
ATOM 730 N N . PHE A 1 92 ? 4.214 -3.094 -9.527 1.00 97.94 92 PHE A N 1
ATOM 731 C CA . PHE A 1 92 ? 2.963 -3.635 -10.056 1.00 97.94 92 PHE A CA 1
ATOM 732 C C . PHE A 1 92 ? 2.300 -4.636 -9.117 1.00 97.94 92 PHE A C 1
ATOM 734 O O . PHE A 1 92 ? 1.082 -4.752 -9.159 1.00 97.94 92 PHE A O 1
ATOM 741 N N . GLY A 1 93 ? 3.053 -5.314 -8.249 1.00 97.69 93 GLY A N 1
ATOM 742 C CA . GLY A 1 93 ? 2.491 -6.187 -7.222 1.00 97.69 93 GLY A CA 1
ATOM 743 C C . GLY A 1 93 ? 1.664 -5.418 -6.195 1.00 97.69 93 GLY A C 1
ATOM 744 O O . GLY A 1 93 ? 0.477 -5.694 -6.034 1.00 97.69 93 GLY A O 1
ATOM 745 N N . PHE A 1 94 ? 2.243 -4.396 -5.556 1.00 97.62 94 PHE A N 1
ATOM 746 C CA . PHE A 1 94 ? 1.478 -3.528 -4.653 1.00 97.62 94 PHE A CA 1
ATOM 747 C C . PHE A 1 94 ? 0.430 -2.699 -5.405 1.00 97.62 94 PHE A C 1
ATOM 749 O O . PHE A 1 94 ? -0.681 -2.520 -4.911 1.00 97.62 94 PHE A O 1
ATOM 756 N N . GLY A 1 95 ? 0.729 -2.266 -6.635 1.00 97.75 95 GLY A N 1
ATOM 757 C CA . GLY A 1 95 ? -0.254 -1.613 -7.502 1.00 97.75 95 GLY A CA 1
ATOM 758 C C . GLY A 1 95 ? -1.470 -2.499 -7.791 1.00 97.75 95 GLY A C 1
ATOM 759 O O . GLY A 1 95 ? -2.599 -2.021 -7.737 1.00 97.75 95 GLY A O 1
ATOM 760 N N . ALA A 1 96 ? -1.272 -3.799 -8.018 1.00 97.50 96 ALA A N 1
ATOM 761 C CA . ALA A 1 96 ? -2.361 -4.750 -8.217 1.00 97.50 96 ALA A CA 1
ATOM 762 C C . ALA A 1 96 ? -3.230 -4.886 -6.960 1.00 97.50 96 ALA A C 1
ATOM 764 O O . ALA A 1 96 ? -4.451 -4.924 -7.084 1.00 97.50 96 ALA A O 1
ATOM 765 N N . ILE A 1 97 ? -2.636 -4.895 -5.759 1.00 96.75 97 ILE A N 1
ATOM 766 C CA . ILE A 1 97 ? -3.392 -4.874 -4.493 1.00 96.75 97 ILE A CA 1
ATOM 767 C C . ILE A 1 97 ? -4.246 -3.602 -4.406 1.00 96.75 97 ILE A C 1
ATOM 769 O O . ILE A 1 97 ? -5.444 -3.687 -4.113 1.00 96.75 97 ILE A O 1
ATOM 773 N N . PHE A 1 98 ? -3.667 -2.438 -4.720 1.00 96.69 98 PHE A N 1
ATOM 774 C CA . PHE A 1 98 ? -4.385 -1.164 -4.700 1.00 96.69 98 PHE A CA 1
ATOM 775 C C . PHE A 1 98 ? -5.577 -1.152 -5.662 1.00 96.69 98 PHE A C 1
ATOM 777 O O . PHE A 1 98 ? -6.697 -0.814 -5.269 1.00 96.69 98 PHE A O 1
ATOM 784 N N . ILE A 1 99 ? -5.345 -1.572 -6.908 1.00 97.31 99 ILE A N 1
ATOM 785 C CA . ILE A 1 99 ? -6.369 -1.645 -7.951 1.00 97.31 99 ILE A CA 1
ATOM 786 C C . ILE A 1 99 ? -7.446 -2.674 -7.594 1.00 97.31 99 ILE A C 1
ATOM 788 O O . ILE A 1 99 ? -8.630 -2.404 -7.766 1.00 97.31 99 ILE A O 1
ATOM 792 N N . ALA A 1 100 ? -7.074 -3.841 -7.071 1.00 95.38 100 ALA A N 1
ATOM 793 C CA . ALA A 1 100 ? -8.033 -4.897 -6.767 1.00 95.38 100 ALA A CA 1
ATOM 794 C C . ALA A 1 100 ? -8.870 -4.608 -5.514 1.00 95.38 100 ALA A C 1
ATOM 796 O O . ALA A 1 100 ? -10.013 -5.058 -5.438 1.00 95.38 100 ALA A O 1
ATOM 797 N N . THR A 1 101 ? -8.326 -3.886 -4.526 1.00 93.69 101 THR A N 1
ATOM 798 C CA . THR A 1 101 ? -8.971 -3.766 -3.206 1.00 93.69 101 THR A CA 1
ATOM 799 C C . THR A 1 101 ? -9.037 -2.346 -2.649 1.00 93.69 101 THR A C 1
ATOM 801 O O . THR A 1 101 ? -10.133 -1.870 -2.351 1.00 93.69 101 THR A O 1
ATOM 804 N N . GLN A 1 102 ? -7.914 -1.639 -2.523 1.00 93.31 102 GLN A N 1
ATOM 805 C CA . GLN A 1 102 ? -7.847 -0.396 -1.740 1.00 93.31 102 GLN A CA 1
ATOM 806 C C . GLN A 1 102 ? -8.602 0.771 -2.400 1.00 93.31 102 GLN A C 1
ATOM 808 O O . GLN A 1 102 ? -9.315 1.511 -1.717 1.00 93.31 102 GLN A O 1
ATOM 813 N N . MET A 1 103 ? -8.551 0.910 -3.735 1.00 95.25 103 MET A N 1
ATOM 814 C CA . MET A 1 103 ? -9.173 2.052 -4.430 1.00 95.25 103 MET A CA 1
ATOM 815 C C . MET A 1 103 ? -10.693 2.159 -4.220 1.00 95.25 103 MET A C 1
ATOM 817 O O . MET A 1 103 ? -11.272 3.245 -4.311 1.00 95.25 103 MET A O 1
ATOM 821 N N . TYR A 1 104 ? -11.364 1.043 -3.920 1.00 93.56 104 TYR A N 1
ATOM 822 C CA . TYR A 1 104 ? -12.811 1.011 -3.712 1.00 93.56 104 TYR A CA 1
ATOM 823 C C . TYR A 1 104 ? -13.237 1.668 -2.389 1.00 93.56 104 TYR A C 1
ATOM 825 O O . TYR A 1 104 ? -14.377 2.123 -2.285 1.00 93.56 104 TYR A O 1
ATOM 833 N N . GLY A 1 105 ? -12.323 1.802 -1.420 1.00 90.69 105 GLY A N 1
ATOM 834 C CA . GLY A 1 105 ? -12.550 2.515 -0.157 1.00 90.69 105 GLY A CA 1
ATOM 835 C C . GLY A 1 105 ? -12.501 4.045 -0.275 1.00 90.69 105 GLY A C 1
ATOM 836 O O . GLY A 1 105 ? -12.955 4.759 0.621 1.00 90.69 105 GLY A O 1
ATOM 837 N N . LEU A 1 106 ? -12.006 4.576 -1.398 1.00 91.62 106 LEU A N 1
ATOM 838 C CA . LEU A 1 106 ? -11.784 6.015 -1.581 1.00 91.62 106 LEU A CA 1
ATOM 839 C C . LEU A 1 106 ? -13.044 6.805 -1.946 1.00 91.62 106 LEU A C 1
ATOM 841 O O . LEU A 1 106 ? -13.035 8.034 -1.919 1.00 91.62 106 LEU A O 1
ATOM 845 N N . GLY A 1 107 ? -14.141 6.127 -2.291 1.00 91.81 107 GLY A N 1
ATOM 846 C CA . GLY A 1 107 ? -15.362 6.794 -2.752 1.00 91.81 107 GLY A CA 1
ATOM 847 C C . GLY A 1 107 ? -15.216 7.456 -4.127 1.00 91.81 107 GLY A C 1
ATOM 848 O O . GLY A 1 107 ? -16.029 8.300 -4.488 1.00 91.81 107 GLY A O 1
ATOM 849 N N . TRP A 1 108 ? -14.200 7.076 -4.908 1.00 94.62 108 TRP A N 1
ATOM 850 C CA . TRP A 1 108 ? -13.987 7.610 -6.253 1.00 94.62 108 TRP A CA 1
ATOM 851 C C . TRP A 1 108 ? -15.176 7.326 -7.178 1.00 94.62 108 TRP A C 1
ATOM 853 O O . TRP A 1 108 ? -15.742 6.225 -7.104 1.00 94.62 108 TRP A O 1
ATOM 863 N N . PRO A 1 109 ? -15.532 8.258 -8.082 1.00 97.19 109 PRO A N 1
ATOM 864 C CA . PRO A 1 109 ? -16.513 7.996 -9.129 1.00 97.19 109 PRO A CA 1
ATOM 865 C C . PRO A 1 109 ? -16.013 6.895 -10.075 1.00 97.19 109 PRO A C 1
ATOM 867 O O . PRO A 1 109 ? -14.813 6.636 -10.179 1.00 97.19 109 PRO A O 1
ATOM 870 N N . ARG A 1 110 ? -16.937 6.239 -10.792 1.00 97.25 110 ARG A N 1
ATOM 871 C CA . ARG A 1 110 ? -16.607 5.089 -11.659 1.00 97.25 110 ARG A CA 1
ATOM 872 C C . ARG A 1 110 ? -15.527 5.416 -12.691 1.00 97.25 110 ARG A C 1
ATOM 874 O O . ARG A 1 110 ? -14.647 4.590 -12.904 1.00 97.25 110 ARG A O 1
ATOM 881 N N . TRP A 1 111 ? -15.576 6.606 -13.291 1.00 97.81 111 TRP A N 1
ATOM 882 C CA . TRP A 1 111 ? -14.602 7.018 -14.303 1.00 97.81 111 TRP A CA 1
ATOM 883 C C . TRP A 1 111 ? -13.175 7.036 -13.741 1.00 97.81 111 TRP A C 1
ATOM 885 O O . TRP A 1 111 ? -12.281 6.499 -14.376 1.00 97.81 111 TRP A O 1
ATOM 895 N N . ALA A 1 112 ? -12.967 7.541 -12.520 1.00 97.44 112 ALA A N 1
ATOM 896 C CA . ALA A 1 112 ? -11.638 7.625 -11.913 1.00 97.44 112 ALA A CA 1
ATOM 897 C C . ALA A 1 112 ? -11.048 6.233 -11.635 1.00 97.44 112 ALA A C 1
ATOM 899 O O . ALA A 1 112 ? -9.859 6.008 -11.849 1.00 97.44 112 ALA A O 1
ATOM 900 N N . ARG A 1 113 ? -11.889 5.271 -11.230 1.00 97.75 113 ARG A N 1
ATOM 901 C CA . ARG A 1 113 ? -11.475 3.869 -11.046 1.00 97.75 113 ARG A CA 1
ATOM 902 C C . ARG A 1 113 ? -11.070 3.231 -12.371 1.00 97.75 113 ARG A C 1
ATOM 904 O O . ARG A 1 113 ? -10.026 2.596 -12.446 1.00 97.75 113 ARG A O 1
ATOM 911 N N . TRP A 1 114 ? -11.867 3.431 -13.421 1.00 98.19 114 TRP A N 1
ATOM 912 C CA . TRP A 1 114 ? -11.538 2.930 -14.756 1.00 98.19 114 TRP A CA 1
ATOM 913 C C . TRP A 1 114 ? -10.279 3.578 -15.324 1.00 98.19 114 TRP A C 1
ATOM 915 O O . TRP A 1 114 ? -9.467 2.874 -15.911 1.00 98.19 114 TRP A O 1
ATOM 925 N N . THR A 1 115 ? -10.063 4.872 -15.083 1.00 98.12 115 THR A N 1
ATOM 926 C CA . THR A 1 115 ? -8.813 5.549 -15.444 1.00 98.12 115 THR A CA 1
ATOM 927 C C . THR A 1 115 ? -7.619 4.947 -14.707 1.00 98.12 115 THR A C 1
ATOM 929 O O . THR A 1 115 ? -6.605 4.670 -15.340 1.00 98.12 115 THR A O 1
ATOM 932 N N . ALA A 1 116 ? -7.734 4.671 -13.404 1.00 97.75 116 ALA A N 1
ATOM 933 C CA . ALA A 1 116 ? -6.670 4.017 -12.641 1.00 97.75 116 ALA A CA 1
ATOM 934 C C . ALA A 1 116 ? -6.374 2.595 -13.154 1.00 97.75 116 ALA A C 1
ATOM 936 O O . ALA A 1 116 ? -5.210 2.244 -13.337 1.00 97.75 116 ALA A O 1
ATOM 937 N N . ILE A 1 117 ? -7.410 1.802 -13.453 1.00 98.50 117 ILE A N 1
ATOM 938 C CA . ILE A 1 117 ? -7.267 0.465 -14.054 1.00 98.50 117 ILE A CA 1
ATOM 939 C C . ILE A 1 117 ? -6.593 0.559 -15.426 1.00 98.50 117 ILE A C 1
ATOM 941 O O . ILE A 1 117 ? -5.634 -0.164 -15.687 1.00 98.50 117 ILE A O 1
ATOM 945 N N . ALA A 1 118 ? -7.064 1.451 -16.299 1.00 98.44 118 ALA A N 1
ATOM 946 C CA . ALA A 1 118 ? -6.516 1.625 -17.639 1.00 98.44 118 ALA A CA 1
ATOM 947 C C . ALA A 1 118 ? -5.047 2.067 -17.589 1.00 98.44 118 ALA A C 1
ATOM 949 O O . ALA A 1 118 ? -4.216 1.498 -18.292 1.00 98.44 118 ALA A O 1
ATOM 950 N N . ALA A 1 119 ? -4.710 3.017 -16.712 1.00 98.44 119 ALA A N 1
ATOM 951 C CA . ALA A 1 119 ? -3.336 3.452 -16.489 1.00 98.44 119 ALA A CA 1
ATOM 952 C C . ALA A 1 119 ? -2.455 2.304 -15.973 1.00 98.44 119 ALA A C 1
ATOM 954 O O . ALA A 1 119 ? -1.360 2.094 -16.489 1.00 98.44 119 ALA A O 1
ATOM 955 N N . PHE A 1 120 ? -2.942 1.517 -15.009 1.00 98.38 120 PHE A N 1
ATOM 956 C CA . PHE A 1 120 ? -2.230 0.346 -14.502 1.00 98.38 120 PHE A CA 1
ATOM 957 C C . PHE A 1 120 ? -1.958 -0.681 -15.611 1.00 98.38 120 PHE A C 1
ATOM 959 O O . PHE A 1 120 ? -0.813 -1.087 -15.804 1.00 98.38 120 PHE A O 1
ATOM 966 N N . VAL A 1 121 ? -2.980 -1.054 -16.388 1.00 98.38 121 VAL A N 1
ATOM 967 C CA . VAL A 1 121 ? -2.851 -2.013 -17.499 1.00 98.38 121 VAL A CA 1
ATOM 968 C C . VAL A 1 121 ? -1.910 -1.488 -18.585 1.00 98.38 121 VAL A C 1
ATOM 970 O O . VAL A 1 121 ? -1.083 -2.250 -19.090 1.00 98.38 121 VAL A O 1
ATOM 973 N N . ALA A 1 122 ? -1.985 -0.198 -18.920 1.00 98.44 122 ALA A N 1
ATOM 974 C CA . ALA A 1 122 ? -1.098 0.429 -19.894 1.00 98.44 122 ALA A CA 1
ATOM 975 C C . ALA A 1 122 ? 0.366 0.407 -19.428 1.00 98.44 122 ALA A C 1
ATOM 977 O O . ALA A 1 122 ? 1.242 0.026 -20.200 1.00 98.44 122 ALA A O 1
ATOM 978 N N . LEU A 1 123 ? 0.636 0.744 -18.161 1.00 98.12 123 LEU A N 1
ATOM 979 C CA . LEU A 1 123 ? 1.987 0.717 -17.591 1.00 98.12 123 LEU A CA 1
ATOM 980 C C . LEU A 1 123 ? 2.554 -0.705 -17.512 1.00 98.12 123 LEU A C 1
ATOM 982 O O . LEU A 1 123 ? 3.711 -0.917 -17.871 1.00 98.12 123 LEU A O 1
ATOM 986 N N . VAL A 1 124 ? 1.746 -1.685 -17.094 1.00 98.12 124 VAL A N 1
ATOM 987 C CA . VAL A 1 124 ? 2.134 -3.104 -17.116 1.00 98.12 124 VAL A CA 1
ATOM 988 C C . VAL A 1 124 ? 2.471 -3.522 -18.548 1.00 98.12 124 VAL A C 1
ATOM 990 O O . VAL A 1 124 ? 3.555 -4.039 -18.797 1.00 98.12 124 VAL A O 1
ATOM 993 N N . THR A 1 125 ? 1.592 -3.237 -19.508 1.00 97.81 125 THR A N 1
ATOM 994 C CA . THR A 1 125 ? 1.811 -3.574 -20.923 1.00 97.81 125 THR A CA 1
ATOM 995 C C . THR A 1 125 ? 3.098 -2.949 -21.456 1.00 97.81 125 THR A C 1
ATOM 997 O O . THR A 1 125 ? 3.914 -3.655 -22.039 1.00 97.81 125 THR A O 1
ATOM 1000 N N . LEU A 1 126 ? 3.321 -1.659 -21.195 1.00 97.62 126 LEU A N 1
ATOM 1001 C CA . LEU A 1 126 ? 4.504 -0.920 -21.634 1.00 97.62 126 LEU A CA 1
ATOM 1002 C C . LEU A 1 126 ? 5.806 -1.499 -21.059 1.00 97.62 126 LEU A C 1
ATOM 1004 O O . LEU A 1 126 ? 6.799 -1.634 -21.768 1.00 97.62 126 LEU A O 1
ATOM 1008 N N . VAL A 1 127 ? 5.827 -1.840 -19.769 1.00 97.38 127 VAL A N 1
ATOM 1009 C CA . VAL A 1 127 ? 7.041 -2.373 -19.134 1.00 97.38 127 VAL A CA 1
ATOM 1010 C C . VAL A 1 127 ? 7.301 -3.815 -19.570 1.00 97.38 127 VAL A C 1
ATOM 1012 O O . VAL A 1 127 ? 8.442 -4.170 -19.878 1.00 97.38 127 VAL A O 1
ATOM 1015 N N . TYR A 1 128 ? 6.268 -4.659 -19.625 1.00 97.06 128 TYR A N 1
ATOM 1016 C CA . TYR A 1 128 ? 6.430 -6.071 -19.982 1.00 97.06 128 TYR A CA 1
ATOM 1017 C C . TYR A 1 128 ? 6.554 -6.322 -21.489 1.00 97.06 128 TYR A C 1
ATOM 1019 O O . TYR A 1 128 ? 7.103 -7.360 -21.859 1.00 97.06 128 TYR A O 1
ATOM 1027 N N . SER A 1 129 ? 6.182 -5.377 -22.360 1.00 96.56 129 SER A N 1
ATOM 1028 C CA . SER A 1 129 ? 6.488 -5.469 -23.795 1.00 96.56 129 SER A CA 1
ATOM 1029 C C . SER A 1 129 ? 7.994 -5.407 -24.061 1.00 96.56 129 SER A C 1
ATOM 1031 O O . SER A 1 129 ? 8.493 -6.148 -24.901 1.00 96.56 129 SER A O 1
ATOM 1033 N N . GLY A 1 130 ? 8.732 -4.575 -23.315 1.00 93.88 130 GLY A N 1
ATOM 1034 C CA . GLY A 1 130 ? 10.196 -4.501 -23.399 1.00 93.88 130 GLY A CA 1
ATOM 1035 C C . GLY A 1 130 ? 10.915 -5.565 -22.562 1.00 93.88 130 GLY A C 1
ATOM 1036 O O . GLY A 1 130 ? 11.978 -6.049 -22.939 1.00 93.88 130 GLY A O 1
ATOM 1037 N N . ARG A 1 131 ? 10.340 -5.955 -21.418 1.00 93.44 131 ARG A N 1
ATOM 1038 C CA . ARG A 1 131 ? 10.941 -6.921 -20.477 1.00 93.44 131 ARG A CA 1
ATOM 1039 C C . ARG A 1 131 ? 10.687 -8.390 -20.854 1.00 93.44 131 ARG A C 1
ATOM 1041 O O . ARG A 1 131 ? 11.410 -9.271 -20.378 1.00 93.44 131 ARG A O 1
ATOM 1048 N N . GLY A 1 132 ? 9.673 -8.646 -21.678 1.00 94.81 132 GLY A N 1
ATOM 1049 C CA . GLY A 1 132 ? 9.228 -9.968 -22.104 1.00 94.81 132 GLY A CA 1
ATOM 1050 C C . GLY A 1 132 ? 8.005 -10.466 -21.329 1.00 94.81 132 GLY A C 1
ATOM 1051 O O . GLY A 1 132 ? 7.982 -10.494 -20.095 1.00 94.81 132 GLY A O 1
ATOM 1052 N N . TRP A 1 133 ? 7.009 -10.950 -22.072 1.00 94.62 133 TRP A N 1
ATOM 1053 C CA . TRP A 1 133 ? 5.732 -11.443 -21.543 1.00 94.62 133 TRP A CA 1
ATOM 1054 C C . TRP A 1 133 ? 5.862 -12.640 -20.592 1.00 94.62 133 TRP A C 1
ATOM 1056 O O . TRP A 1 133 ? 5.046 -12.794 -19.686 1.00 94.62 133 TRP A O 1
ATOM 1066 N N . GLY A 1 134 ? 6.925 -13.443 -20.716 1.00 94.62 134 GLY A N 1
ATOM 1067 C CA . GLY A 1 134 ? 7.201 -14.562 -19.805 1.00 94.62 134 GLY A CA 1
ATOM 1068 C C . GLY A 1 134 ? 7.430 -14.149 -18.343 1.00 94.62 134 GLY A C 1
ATOM 1069 O O . GLY A 1 134 ? 7.344 -14.988 -17.451 1.00 94.62 134 GLY A O 1
ATOM 1070 N N . LYS A 1 135 ? 7.687 -12.860 -18.076 1.00 94.69 135 LYS A N 1
ATOM 1071 C CA . LYS A 1 135 ? 7.869 -12.314 -16.721 1.00 94.69 135 LYS A CA 1
ATOM 1072 C C . LYS A 1 135 ? 6.604 -11.690 -16.133 1.00 94.69 135 LYS A C 1
ATOM 1074 O O . LYS A 1 135 ? 6.643 -11.232 -14.996 1.00 94.69 135 LYS A O 1
ATOM 1079 N N . LEU A 1 136 ? 5.476 -11.701 -16.851 1.00 95.31 136 LEU A N 1
ATOM 1080 C CA . LEU A 1 136 ? 4.221 -11.093 -16.387 1.00 95.31 136 LEU A CA 1
ATOM 1081 C C . LEU A 1 136 ? 3.734 -11.678 -15.049 1.00 95.31 136 LEU A C 1
ATOM 1083 O O . LEU A 1 136 ? 3.064 -10.998 -14.274 1.00 95.31 136 LEU A O 1
ATOM 1087 N N . ASN A 1 137 ? 4.135 -12.913 -14.731 1.00 96.00 137 ASN A N 1
ATOM 1088 C CA . ASN A 1 137 ? 3.840 -13.537 -13.447 1.00 96.00 137 ASN A CA 1
ATOM 1089 C C . ASN A 1 137 ? 4.385 -12.752 -12.238 1.00 96.00 137 ASN A C 1
ATOM 1091 O O . ASN A 1 137 ? 3.871 -12.941 -11.143 1.00 96.00 137 ASN A O 1
ATOM 1095 N N . GLU A 1 138 ? 5.387 -11.878 -12.401 1.00 96.06 138 GLU A N 1
ATOM 1096 C CA . GLU A 1 138 ? 5.903 -10.979 -11.356 1.00 96.06 138 GLU A CA 1
ATOM 1097 C C . GLU A 1 138 ? 4.797 -10.094 -10.747 1.00 96.06 138 GLU A C 1
ATOM 1099 O O . GLU A 1 138 ? 4.809 -9.865 -9.539 1.00 96.06 138 GLU A O 1
ATOM 1104 N N . VAL A 1 139 ? 3.801 -9.674 -11.540 1.00 96.81 139 VAL A N 1
ATOM 1105 C CA . VAL A 1 139 ? 2.703 -8.788 -11.100 1.00 96.81 139 VAL A CA 1
ATOM 1106 C C . VAL A 1 139 ? 1.836 -9.426 -10.009 1.00 96.81 139 VAL A C 1
ATOM 1108 O O . VAL A 1 139 ? 1.353 -8.732 -9.121 1.00 96.81 139 VAL A O 1
ATOM 1111 N N . ILE A 1 140 ? 1.645 -10.746 -10.037 1.00 96.50 140 ILE A N 1
ATOM 1112 C CA . ILE A 1 140 ? 0.745 -11.432 -9.096 1.00 96.50 140 ILE A CA 1
ATOM 1113 C C . ILE A 1 140 ? 1.454 -11.982 -7.856 1.00 96.50 140 ILE A C 1
ATOM 1115 O O . ILE A 1 140 ? 0.781 -12.373 -6.907 1.00 96.50 140 ILE A O 1
ATOM 1119 N N . ARG A 1 141 ? 2.795 -12.013 -7.827 1.00 96.62 141 ARG A N 1
ATOM 1120 C CA . ARG A 1 141 ? 3.546 -12.674 -6.742 1.00 96.62 141 ARG A CA 1
ATOM 1121 C C . ARG A 1 141 ? 3.267 -12.043 -5.384 1.00 96.62 141 ARG A C 1
ATOM 1123 O O . ARG A 1 141 ? 2.960 -12.767 -4.447 1.00 96.62 141 ARG A O 1
ATOM 1130 N N . ILE A 1 142 ? 3.343 -10.713 -5.294 1.00 96.25 142 ILE A N 1
ATOM 1131 C CA . ILE A 1 142 ? 3.076 -9.988 -4.044 1.00 96.25 142 ILE A CA 1
ATOM 1132 C C . ILE A 1 142 ? 1.614 -10.162 -3.612 1.00 96.25 142 ILE A C 1
ATOM 1134 O O . ILE A 1 142 ? 1.421 -10.650 -2.503 1.00 96.25 142 ILE A O 1
ATOM 1138 N N . PRO A 1 143 ? 0.592 -9.893 -4.456 1.00 96.69 143 PRO A N 1
ATOM 1139 C CA . PRO A 1 143 ? -0.795 -10.188 -4.100 1.00 96.69 143 PRO A CA 1
ATOM 1140 C C . PRO A 1 143 ? -0.990 -11.609 -3.564 1.00 96.69 143 PRO A C 1
ATOM 1142 O O . PRO A 1 143 ? -1.593 -11.791 -2.511 1.00 96.69 143 PRO A O 1
ATOM 1145 N N . VAL A 1 144 ? -0.448 -12.621 -4.250 1.00 97.12 144 VAL A N 1
ATOM 1146 C CA . VAL A 1 144 ? -0.576 -14.017 -3.817 1.00 97.12 144 VAL A CA 1
ATOM 1147 C C . VAL A 1 144 ? 0.066 -14.228 -2.448 1.00 97.12 144 VAL A C 1
ATOM 1149 O O . VAL A 1 144 ? -0.583 -14.805 -1.584 1.00 97.12 144 VAL A O 1
ATOM 1152 N N . ILE A 1 145 ? 1.293 -13.749 -2.222 1.00 95.31 145 ILE A N 1
ATOM 1153 C CA . ILE A 1 145 ? 1.981 -13.893 -0.928 1.00 95.31 145 ILE A CA 1
ATOM 1154 C C . ILE A 1 145 ? 1.169 -13.236 0.196 1.00 95.31 145 ILE A C 1
ATOM 1156 O O . ILE A 1 145 ? 0.903 -13.884 1.208 1.00 95.31 145 ILE A O 1
ATOM 1160 N N . GLU A 1 146 ? 0.731 -11.990 0.001 1.00 93.00 146 GLU A N 1
ATOM 1161 C CA . GLU A 1 146 ? -0.012 -11.223 1.006 1.00 93.00 146 GLU A CA 1
ATOM 1162 C C . GLU A 1 146 ? -1.362 -11.880 1.336 1.00 93.00 146 GLU A C 1
ATOM 1164 O O . GLU A 1 146 ? -1.677 -12.119 2.503 1.00 93.00 146 GLU A O 1
ATOM 1169 N N . TYR A 1 147 ? -2.158 -12.252 0.327 1.00 93.75 147 TYR A N 1
ATOM 1170 C CA . TYR A 1 147 ? -3.464 -12.868 0.577 1.00 93.75 147 TYR A CA 1
ATOM 1171 C C . TYR A 1 147 ? -3.348 -14.289 1.122 1.00 93.75 147 TYR A C 1
ATOM 1173 O O . TYR A 1 147 ? -4.116 -14.648 2.013 1.00 93.75 147 TYR A O 1
ATOM 1181 N N . VAL A 1 148 ? -2.391 -15.095 0.649 1.00 95.69 148 VAL A N 1
ATOM 1182 C CA . VAL A 1 148 ? -2.139 -16.428 1.220 1.00 95.69 148 VAL A CA 1
ATOM 1183 C C . VAL A 1 148 ? -1.767 -16.303 2.695 1.00 95.69 148 VAL A C 1
ATOM 1185 O O . VAL A 1 148 ? -2.333 -17.025 3.514 1.00 95.69 148 VAL A O 1
ATOM 1188 N N . LEU A 1 149 ? -0.896 -15.355 3.059 1.00 91.88 149 LEU A N 1
ATOM 1189 C CA . LEU A 1 149 ? -0.561 -15.090 4.457 1.00 91.88 149 LEU A CA 1
ATOM 1190 C C . LEU A 1 149 ? -1.802 -14.697 5.271 1.00 91.88 149 LEU A C 1
ATOM 1192 O O . LEU A 1 149 ? -2.028 -15.255 6.345 1.00 91.88 149 LEU A O 1
ATOM 1196 N N . VAL A 1 150 ? -2.648 -13.802 4.751 1.00 90.44 150 VAL A N 1
ATOM 1197 C CA . VAL A 1 150 ? -3.910 -13.416 5.408 1.00 90.44 150 VAL A CA 1
ATOM 1198 C C . VAL A 1 150 ? -4.835 -14.621 5.606 1.00 90.44 150 VAL A C 1
ATOM 1200 O O . VAL A 1 150 ? -5.398 -14.781 6.690 1.00 90.44 150 VAL A O 1
ATOM 1203 N N . PHE A 1 151 ? -4.975 -15.500 4.610 1.00 91.25 151 PHE A N 1
ATOM 1204 C CA . PHE A 1 151 ? -5.790 -16.712 4.732 1.00 91.25 151 PHE A CA 1
ATOM 1205 C C . PHE A 1 151 ? -5.211 -17.711 5.736 1.00 91.25 151 PHE A C 1
ATOM 1207 O O . PHE A 1 151 ? -5.971 -18.282 6.517 1.00 91.25 151 PHE A O 1
ATOM 1214 N N . ILE A 1 152 ? -3.887 -17.885 5.771 1.00 93.12 152 ILE A N 1
ATOM 1215 C CA . ILE A 1 152 ? -3.209 -18.715 6.775 1.00 93.12 152 ILE A CA 1
ATOM 1216 C C . ILE A 1 152 ? -3.477 -18.160 8.175 1.00 93.12 152 ILE A C 1
ATOM 1218 O O . ILE A 1 152 ? -3.909 -18.906 9.051 1.00 93.12 152 ILE A O 1
ATOM 1222 N N . LEU A 1 153 ? -3.297 -16.855 8.393 1.00 88.69 153 LEU A N 1
ATOM 1223 C CA . LEU A 1 153 ? -3.566 -16.219 9.687 1.00 88.69 153 LEU A CA 1
ATOM 1224 C C . LEU A 1 153 ? -5.036 -16.366 10.095 1.00 88.69 153 LEU A C 1
ATOM 1226 O O . LEU A 1 153 ? -5.330 -16.737 11.232 1.00 88.69 153 LEU A O 1
ATOM 1230 N N . ALA A 1 154 ? -5.966 -16.137 9.166 1.00 87.88 154 ALA A N 1
ATOM 1231 C CA . ALA A 1 154 ? -7.391 -16.320 9.414 1.00 87.88 154 ALA A CA 1
ATOM 1232 C C . ALA A 1 154 ? -7.722 -17.775 9.784 1.00 87.88 154 ALA A C 1
ATOM 1234 O O . ALA A 1 154 ? -8.510 -18.010 10.704 1.00 87.88 154 ALA A O 1
ATOM 1235 N N . TRP A 1 155 ? -7.102 -18.747 9.109 1.00 88.50 155 TRP A N 1
ATOM 1236 C CA . TRP A 1 155 ? -7.272 -20.167 9.399 1.00 88.50 155 TRP A CA 1
ATOM 1237 C C . TRP A 1 155 ? -6.684 -20.555 10.757 1.00 88.50 155 TRP A C 1
ATOM 1239 O O . TRP A 1 155 ? -7.354 -21.240 11.523 1.00 88.50 155 TRP A O 1
ATOM 1249 N N . LEU A 1 156 ? -5.494 -20.066 11.112 1.00 89.62 156 LEU A N 1
ATOM 1250 C CA . LEU A 1 156 ? -4.887 -20.302 12.426 1.00 89.62 156 LEU A CA 1
ATOM 1251 C C . LEU A 1 156 ? -5.753 -19.733 13.558 1.00 89.62 156 LEU A C 1
ATOM 1253 O O . LEU A 1 156 ? -5.988 -20.410 14.557 1.00 89.62 156 LEU A O 1
ATOM 1257 N N . ILE A 1 157 ? -6.289 -18.522 13.384 1.00 86.38 157 ILE A N 1
ATOM 1258 C CA . ILE A 1 157 ? -7.155 -17.874 14.377 1.00 86.38 157 ILE A CA 1
ATOM 1259 C C . ILE A 1 157 ? -8.485 -18.623 14.515 1.00 86.38 157 ILE A C 1
ATOM 1261 O O . ILE A 1 157 ? -8.879 -19.011 15.617 1.00 86.38 157 ILE A O 1
ATOM 1265 N N . ALA A 1 158 ? -9.197 -18.836 13.406 1.00 85.19 158 ALA A N 1
ATOM 1266 C CA . ALA A 1 158 ? -10.521 -19.449 13.434 1.00 85.19 158 ALA A CA 1
ATOM 1267 C C . ALA A 1 158 ? -10.456 -20.949 13.759 1.00 85.19 158 ALA A C 1
ATOM 1269 O O . ALA A 1 158 ? -11.252 -21.441 14.562 1.00 85.19 158 ALA A O 1
ATOM 1270 N N . GLY A 1 159 ? -9.499 -21.663 13.165 1.00 86.88 159 GLY A N 1
ATOM 1271 C CA . GLY A 1 159 ? -9.246 -23.085 13.374 1.00 86.88 159 GLY A CA 1
ATOM 1272 C C . GLY A 1 159 ? -8.726 -23.378 14.777 1.00 86.88 159 GLY A C 1
ATOM 1273 O O . GLY A 1 159 ? -9.270 -24.254 15.446 1.00 86.88 159 GLY A O 1
ATOM 1274 N N . GLY A 1 160 ? -7.764 -22.594 15.274 1.00 86.81 160 GLY A N 1
ATOM 1275 C CA . GLY A 1 160 ? -7.273 -22.702 16.650 1.00 86.81 160 GLY A CA 1
ATOM 1276 C C . GLY A 1 160 ? -8.379 -22.449 17.675 1.00 86.81 160 GLY A C 1
ATOM 1277 O O . GLY A 1 160 ? -8.560 -23.233 18.606 1.00 86.81 160 GLY A O 1
ATOM 1278 N N . HIS A 1 161 ? -9.202 -21.418 17.458 1.00 82.56 161 HIS A N 1
ATOM 1279 C CA . HIS A 1 161 ? -10.357 -21.151 18.314 1.00 82.56 161 HIS A CA 1
ATOM 1280 C C . HIS A 1 161 ? -11.404 -22.277 18.258 1.00 82.56 161 HIS A C 1
ATOM 1282 O O . HIS A 1 161 ? -11.969 -22.668 19.282 1.00 82.56 161 HIS A O 1
ATOM 1288 N N . TRP A 1 162 ? -11.690 -22.816 17.070 1.00 84.50 162 TRP A N 1
ATOM 1289 C CA . TRP A 1 162 ? -12.599 -23.951 16.915 1.00 84.50 162 TRP A CA 1
ATOM 1290 C C . TRP A 1 162 ? -12.088 -25.194 17.652 1.00 84.50 162 TRP A C 1
ATOM 1292 O O . TRP A 1 162 ? -12.849 -25.797 18.410 1.00 84.50 162 TRP A O 1
ATOM 1302 N N . LEU A 1 163 ? -10.807 -25.527 17.483 1.00 88.00 163 LEU A N 1
ATOM 1303 C CA . LEU A 1 163 ? -10.172 -26.671 18.127 1.00 88.00 163 LEU A CA 1
ATOM 1304 C C . LEU A 1 163 ? -10.191 -26.517 19.649 1.00 88.00 163 LEU A C 1
ATOM 1306 O O . LEU A 1 163 ? -10.605 -27.434 20.350 1.00 88.00 163 LEU A O 1
ATOM 1310 N N . TRP A 1 164 ? -9.846 -25.335 20.164 1.00 84.75 164 TRP A N 1
ATOM 1311 C CA . TRP A 1 164 ? -9.882 -25.053 21.598 1.00 84.75 164 TRP A CA 1
ATOM 1312 C C . TRP A 1 164 ? -11.272 -25.256 22.207 1.00 84.75 164 TRP A C 1
ATOM 1314 O O . TRP A 1 164 ? -11.396 -25.892 23.251 1.00 84.75 164 TRP A O 1
ATOM 1324 N N . ARG A 1 165 ? -12.336 -24.784 21.545 1.00 84.69 165 ARG A N 1
ATOM 1325 C CA . ARG A 1 165 ? -13.711 -25.029 22.013 1.00 84.69 165 ARG A CA 1
ATOM 1326 C C . ARG A 1 165 ? -14.071 -26.510 22.033 1.00 84.69 165 ARG A C 1
ATOM 1328 O O . ARG A 1 165 ? -14.810 -26.924 22.915 1.00 84.69 165 ARG A O 1
ATOM 1335 N N . ARG A 1 166 ? -13.574 -27.288 21.071 1.00 85.81 166 ARG A N 1
ATOM 1336 C CA . ARG A 1 166 ? -13.849 -28.727 20.976 1.00 85.81 166 ARG A CA 1
ATOM 1337 C C . ARG A 1 166 ? -13.083 -29.539 22.019 1.00 85.81 166 ARG A C 1
ATOM 1339 O O . ARG A 1 166 ? -13.587 -30.555 22.477 1.00 85.81 166 ARG A O 1
ATOM 1346 N N . LEU A 1 167 ? -11.883 -29.090 22.380 1.00 90.31 167 LEU A N 1
ATOM 1347 C CA . LEU A 1 167 ? -11.030 -29.734 23.379 1.00 90.31 167 LEU A CA 1
ATOM 1348 C C . LEU A 1 167 ? -11.329 -29.279 24.816 1.00 90.31 167 LEU A C 1
ATOM 1350 O O . LEU A 1 167 ? -10.844 -29.904 25.754 1.00 90.31 167 LEU A O 1
ATOM 1354 N N . ARG A 1 168 ? -12.108 -28.204 25.013 1.00 81.56 168 ARG A N 1
ATOM 1355 C CA . ARG A 1 168 ? -12.519 -27.739 26.345 1.00 81.56 168 ARG A CA 1
ATOM 1356 C C . ARG A 1 168 ? -13.464 -28.763 27.002 1.00 81.56 168 ARG A C 1
ATOM 1358 O O . ARG A 1 168 ? -14.555 -28.979 26.476 1.00 81.56 168 ARG A O 1
ATOM 1365 N N . PRO A 1 169 ? -13.097 -29.359 28.155 1.00 67.44 169 PRO A N 1
ATOM 1366 C CA . PRO A 1 169 ? -13.984 -30.251 28.897 1.00 67.44 169 PRO A CA 1
ATOM 1367 C C . 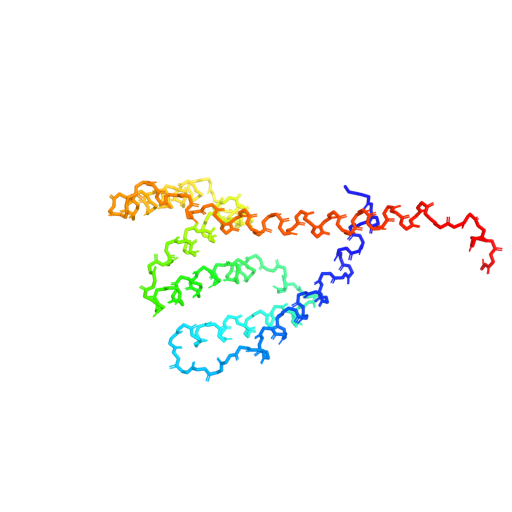PRO A 1 169 ? -15.234 -29.503 29.374 1.00 67.44 169 PRO A C 1
ATOM 1369 O O . PRO A 1 169 ? -15.141 -28.364 29.834 1.00 67.44 169 PRO A O 1
ATOM 1372 N N . ALA A 1 170 ? -16.396 -30.156 29.319 1.00 62.22 170 ALA A N 1
ATOM 1373 C CA . ALA A 1 170 ? -17.705 -29.575 29.639 1.00 62.22 170 ALA A CA 1
ATOM 1374 C C . ALA A 1 170 ? -17.895 -29.122 31.111 1.00 62.22 170 ALA A C 1
ATOM 1376 O O . ALA A 1 170 ? -18.956 -28.616 31.457 1.00 62.22 170 ALA A O 1
ATOM 1377 N N . GLY A 1 171 ? -16.892 -29.280 31.984 1.00 56.16 171 GLY A N 1
ATOM 1378 C CA . GLY A 1 171 ? -17.021 -29.097 33.438 1.00 56.16 171 GLY A CA 1
ATOM 1379 C C . GLY A 1 171 ? -16.565 -27.753 34.022 1.00 56.16 171 GLY A C 1
ATOM 1380 O O . GLY A 1 171 ? -16.654 -27.575 35.228 1.00 56.16 171 GLY A O 1
ATOM 1381 N N . ALA A 1 172 ? -16.066 -26.801 33.228 1.00 55.22 172 ALA A N 1
ATOM 1382 C CA . ALA A 1 172 ? -15.516 -25.547 33.774 1.00 55.22 172 ALA A CA 1
ATOM 1383 C C . ALA A 1 172 ? -16.533 -24.391 33.897 1.00 55.22 172 ALA A C 1
ATOM 1385 O O . ALA A 1 172 ? -16.158 -23.292 34.295 1.00 55.22 172 ALA A O 1
ATOM 1386 N N . ALA A 1 173 ? -17.801 -24.606 33.528 1.00 53.94 173 ALA A N 1
ATOM 1387 C CA . ALA A 1 173 ? -18.829 -23.560 33.510 1.00 53.94 173 ALA A CA 1
ATOM 1388 C C . ALA A 1 173 ? -19.696 -23.495 34.785 1.00 53.94 173 ALA A C 1
ATOM 1390 O O . ALA A 1 173 ? -20.561 -22.632 34.867 1.00 53.94 173 ALA A O 1
ATOM 1391 N N . SER A 1 174 ? -19.486 -24.375 35.772 1.00 44.66 174 SER A N 1
ATOM 1392 C CA . SER A 1 174 ? -20.325 -24.465 36.981 1.00 44.66 174 SER A CA 1
ATOM 1393 C C . SER A 1 174 ? -19.632 -24.024 38.280 1.00 44.66 174 SER A C 1
ATOM 1395 O O . SER A 1 174 ? -20.068 -24.428 39.353 1.00 44.66 174 SER A O 1
ATOM 1397 N N . ALA A 1 175 ? -18.540 -23.254 38.213 1.00 43.75 175 ALA A N 1
ATOM 1398 C CA . ALA A 1 175 ? -17.756 -22.875 39.398 1.00 43.75 175 ALA A CA 1
ATOM 1399 C C . ALA A 1 175 ? -17.373 -21.382 39.461 1.00 43.75 175 ALA A C 1
ATOM 1401 O O . ALA A 1 175 ? -16.313 -21.048 39.989 1.00 43.75 175 ALA A O 1
ATOM 1402 N N . ALA A 1 176 ? -18.210 -20.491 38.925 1.00 38.22 176 ALA A N 1
ATOM 1403 C CA . ALA A 1 176 ? -18.086 -19.047 39.128 1.00 38.22 176 ALA A CA 1
ATOM 1404 C C . ALA A 1 176 ? -19.460 -18.422 39.372 1.00 38.22 176 ALA A C 1
ATOM 1406 O O . ALA A 1 176 ? -20.396 -18.797 38.629 1.00 38.22 176 ALA A O 1
#

Radius of gyration: 20.18 Å; chains: 1; bounding box: 43×40×63 Å

pLDDT: mean 90.74, std 10.22, range [38.22, 98.5]

Organism: NCBI:txid1309411